Protein AF-A0A6A0GV55-F1 (afdb_monomer)

InterPro domains:
  IPR022088 Intraflagellar transport complex B protein 46 [PF12317] (1-69)
  IPR022088 Intraflagellar transport complex B protein 46 [PTHR13376] (1-83)

Solvent-accessible surface area (backbone atoms only — not comparable to full-atom values): 5748 Å² total; per-residue (Å²): 130,84,57,64,76,69,68,68,52,81,73,57,65,77,56,47,57,46,54,73,77,41,78,74,90,56,88,84,54,96,59,54,72,70,55,46,52,48,50,54,31,53,76,65,73,36,74,73,66,99,53,58,66,63,37,52,48,51,53,51,49,47,51,49,51,48,70,69,33,66,67,50,47,50,52,51,49,53,53,50,57,52,47,59,72,56,66,81,77,82,80,128

Sequence (92 aa):
MPDIDSLMQEWPGELEDLFQELRLPNAALDLDLENYAGLICAILDIPVYKSKIQSLHVLFTLYSEFRNSVHFRRLAEDNYMDNEQGERLVID

Foldseek 3Di:
DDDLVVLPDDDDPVVVVVCVVDPDDDPVPPDDPVVVLCSVLVNSVQDDDPDCVVSVVSVVVSVVVCVPDPVNVVVVVVVVVVVCVVDDPPDD

Radius of gyration: 15.26 Å; Cα contacts (8 Å, |Δi|>4): 37; chains: 1; bounding box: 35×27×44 Å

Secondary structure (DSSP, 8-state):
---HHHHTSPPPHHHHHHHHHSPPP-TTS---HHHHHHHHHHHTT----S-HHHHHHHHHHHHHHHHH-HHHHHHHHHHHHHHHHS------

Structure (mmCIF, N/CA/C/O backbone):
data_AF-A0A6A0GV55-F1
#
_entry.id   AF-A0A6A0GV55-F1
#
loop_
_atom_site.group_PDB
_atom_site.id
_atom_site.type_symbol
_atom_site.label_atom_id
_atom_site.label_alt_id
_atom_site.label_comp_id
_atom_site.label_asym_id
_atom_site.label_entity_id
_atom_site.label_seq_id
_atom_site.pdbx_PDB_ins_code
_atom_site.Cartn_x
_atom_site.Cartn_y
_atom_site.Cartn_z
_atom_site.occupancy
_atom_site.B_iso_or_equiv
_atom_site.auth_seq_id
_atom_site.auth_comp_id
_atom_site.auth_asym_id
_atom_site.auth_atom_id
_atom_site.pdbx_PDB_model_num
ATOM 1 N N . MET A 1 1 ? 4.654 0.926 11.583 1.00 87.25 1 MET A N 1
ATOM 2 C CA . MET A 1 1 ? 4.393 0.767 10.142 1.00 87.25 1 MET A CA 1
ATOM 3 C C . MET A 1 1 ? 5.481 -0.115 9.570 1.00 87.25 1 MET A C 1
ATOM 5 O O . MET A 1 1 ? 6.583 -0.027 10.106 1.00 87.25 1 MET A O 1
ATOM 9 N N . PRO A 1 2 ? 5.179 -0.964 8.578 1.00 90.44 2 PRO A N 1
ATOM 10 C CA . PRO A 1 2 ? 6.202 -1.686 7.826 1.00 90.44 2 PRO A CA 1
ATOM 11 C C . PRO A 1 2 ? 7.194 -0.706 7.190 1.00 90.44 2 PRO A C 1
ATOM 13 O O . PRO A 1 2 ? 6.863 0.463 6.967 1.00 90.44 2 PRO A O 1
ATOM 16 N N . ASP A 1 3 ? 8.408 -1.187 6.958 1.00 92.00 3 ASP A N 1
ATOM 17 C CA . ASP A 1 3 ? 9.440 -0.434 6.257 1.00 92.00 3 ASP A CA 1
ATOM 18 C C . ASP A 1 3 ? 9.194 -0.452 4.741 1.00 92.00 3 ASP A C 1
ATOM 20 O O . ASP A 1 3 ? 8.640 -1.420 4.216 1.00 92.00 3 ASP A O 1
ATOM 24 N N . ILE A 1 4 ? 9.589 0.613 4.039 1.00 91.75 4 ILE A N 1
ATOM 25 C CA . ILE A 1 4 ? 9.305 0.748 2.603 1.00 91.75 4 ILE A CA 1
ATOM 26 C C . ILE A 1 4 ? 10.042 -0.319 1.793 1.00 91.75 4 ILE A C 1
ATOM 28 O O . ILE A 1 4 ? 9.427 -0.923 0.916 1.00 91.75 4 ILE A O 1
ATOM 32 N N . ASP A 1 5 ? 11.288 -0.645 2.143 1.00 89.06 5 ASP A N 1
ATOM 33 C CA . ASP A 1 5 ? 12.067 -1.663 1.427 1.00 89.06 5 ASP A CA 1
ATOM 34 C C . ASP A 1 5 ? 11.418 -3.053 1.531 1.00 89.06 5 ASP A C 1
ATOM 36 O O . ASP A 1 5 ? 11.523 -3.871 0.615 1.00 89.06 5 ASP A O 1
ATOM 40 N N . SER A 1 6 ? 10.703 -3.314 2.632 1.00 90.75 6 SER A N 1
ATOM 41 C CA . SER A 1 6 ? 9.945 -4.558 2.823 1.00 90.75 6 SER A CA 1
ATOM 42 C C . SER A 1 6 ? 8.687 -4.612 1.953 1.00 90.75 6 SER A C 1
ATOM 44 O O . SER A 1 6 ? 8.323 -5.683 1.486 1.00 90.75 6 SER A O 1
ATOM 46 N N . LEU A 1 7 ? 8.038 -3.469 1.713 1.00 91.44 7 LEU A N 1
ATOM 47 C CA . LEU A 1 7 ? 6.853 -3.367 0.851 1.00 91.44 7 LEU A CA 1
ATOM 48 C C . LEU A 1 7 ? 7.192 -3.345 -0.648 1.00 91.44 7 LEU A C 1
ATOM 50 O O . LEU A 1 7 ? 6.309 -3.534 -1.477 1.00 91.44 7 LEU A O 1
ATOM 54 N N . MET A 1 8 ? 8.449 -3.075 -1.005 1.00 89.12 8 MET A N 1
ATOM 55 C CA . MET A 1 8 ? 8.931 -3.088 -2.391 1.00 89.12 8 MET A CA 1
ATOM 56 C C . MET A 1 8 ? 9.410 -4.468 -2.857 1.00 89.12 8 MET A C 1
ATOM 58 O O . MET A 1 8 ? 9.866 -4.601 -3.993 1.00 89.12 8 MET A O 1
ATOM 62 N N . GLN A 1 9 ? 9.346 -5.477 -1.986 1.00 88.06 9 GLN A N 1
ATOM 63 C CA . GLN A 1 9 ? 9.665 -6.851 -2.355 1.00 88.06 9 GLN A CA 1
ATOM 64 C C . GLN A 1 9 ? 8.664 -7.385 -3.384 1.00 88.06 9 GLN A C 1
ATOM 66 O O . GLN A 1 9 ? 7.520 -6.935 -3.459 1.00 88.06 9 GLN A O 1
ATOM 71 N N . GLU A 1 10 ? 9.111 -8.357 -4.175 1.00 86.00 10 GLU A N 1
ATOM 72 C CA . GLU A 1 10 ? 8.248 -9.081 -5.105 1.00 86.00 10 GLU A CA 1
ATOM 73 C C . GLU A 1 10 ? 7.138 -9.816 -4.345 1.00 86.00 10 GLU A C 1
ATOM 75 O O . GLU A 1 10 ? 7.333 -10.298 -3.222 1.00 86.00 10 GLU A O 1
ATOM 80 N N . TRP A 1 11 ? 5.961 -9.895 -4.965 1.00 86.44 11 TRP A N 1
ATOM 81 C CA . TRP A 1 11 ? 4.850 -10.647 -4.402 1.00 86.44 11 TRP A CA 1
ATOM 82 C C . TRP A 1 11 ? 5.175 -12.146 -4.383 1.00 86.44 11 TRP A C 1
ATOM 84 O O . TRP A 1 11 ? 5.850 -12.644 -5.283 1.00 86.44 11 TRP A O 1
ATOM 94 N N . PRO A 1 12 ? 4.686 -12.902 -3.385 1.00 90.06 12 PRO A N 1
ATOM 95 C CA . PRO A 1 12 ? 4.766 -14.357 -3.426 1.00 90.06 12 PRO A CA 1
ATOM 96 C C . PRO A 1 12 ? 4.072 -14.892 -4.685 1.00 90.06 12 PRO A C 1
ATOM 98 O O . PRO A 1 12 ? 2.994 -14.410 -5.023 1.00 90.06 12 PRO A O 1
ATOM 101 N N . GLY A 1 13 ? 4.634 -15.921 -5.327 1.00 89.19 13 GLY A N 1
ATOM 102 C CA . GLY A 1 13 ? 4.103 -16.443 -6.598 1.00 89.19 13 GLY A CA 1
ATOM 103 C C . GLY A 1 13 ? 2.617 -16.823 -6.552 1.00 89.19 13 GLY A C 1
ATOM 104 O O . GLY A 1 13 ? 1.872 -16.499 -7.463 1.00 89.19 13 GLY A O 1
ATOM 105 N N . GLU A 1 14 ? 2.143 -17.392 -5.438 1.00 89.81 14 GLU A N 1
ATOM 106 C CA . GLU A 1 14 ? 0.716 -17.715 -5.242 1.00 89.81 14 GLU A CA 1
ATOM 107 C C . GLU A 1 14 ? -0.197 -16.478 -5.319 1.00 89.81 14 GLU A C 1
ATOM 109 O O . GLU A 1 14 ? -1.347 -16.559 -5.745 1.00 89.81 14 GLU A O 1
ATOM 114 N N . LEU A 1 15 ? 0.307 -15.329 -4.870 1.00 86.12 15 LEU A N 1
ATOM 115 C CA . LEU A 1 15 ? -0.417 -14.065 -4.861 1.00 86.12 15 LEU A CA 1
ATOM 116 C C . LEU A 1 15 ? -0.315 -13.373 -6.228 1.00 86.12 15 LEU A C 1
ATOM 118 O O . LEU A 1 15 ? -1.289 -12.777 -6.683 1.00 86.12 15 LEU A O 1
ATOM 122 N N . GLU A 1 16 ? 0.822 -13.510 -6.909 1.00 86.06 16 GLU A N 1
ATOM 123 C CA . GLU A 1 16 ? 0.990 -13.071 -8.295 1.00 86.06 16 GLU A CA 1
ATOM 124 C C . GLU A 1 16 ? 0.024 -13.800 -9.241 1.00 86.06 16 GLU A C 1
ATOM 126 O O . GLU A 1 16 ? -0.722 -13.138 -9.965 1.00 86.06 16 GLU A O 1
ATOM 131 N N . ASP A 1 17 ? -0.058 -15.132 -9.152 1.00 88.50 17 ASP A N 1
ATOM 132 C CA . ASP A 1 17 ? -1.018 -15.951 -9.905 1.00 88.50 17 ASP A CA 1
ATOM 133 C C . ASP A 1 17 ? -2.464 -15.503 -9.624 1.00 88.50 17 ASP A C 1
ATOM 135 O O . ASP A 1 17 ? -3.276 -15.320 -10.534 1.00 88.50 17 ASP A O 1
ATOM 139 N N . LEU A 1 18 ? -2.784 -15.234 -8.354 1.00 87.56 18 LEU A N 1
ATOM 14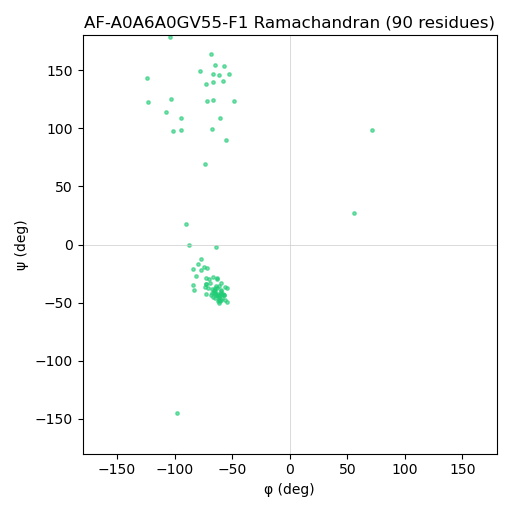0 C CA . LEU A 1 18 ? -4.108 -14.762 -7.957 1.00 87.56 18 LEU A CA 1
ATOM 141 C C . LEU A 1 18 ? -4.450 -13.393 -8.563 1.00 87.56 18 LEU A C 1
ATOM 143 O O . LEU A 1 18 ? -5.600 -13.165 -8.934 1.00 87.56 18 LEU A O 1
ATOM 147 N N . PHE A 1 19 ? -3.486 -12.476 -8.670 1.00 84.44 19 PHE A N 1
ATOM 148 C CA . PHE A 1 19 ? -3.698 -11.166 -9.295 1.00 84.44 19 PHE A CA 1
ATOM 149 C C . PHE A 1 19 ? -3.788 -11.216 -10.822 1.00 84.44 19 PHE A C 1
ATOM 151 O O . PHE A 1 19 ? -4.343 -10.288 -11.414 1.00 84.44 19 PHE A O 1
ATOM 158 N N . GLN A 1 20 ? -3.305 -12.279 -11.469 1.00 82.81 20 GLN A N 1
ATOM 159 C CA . GLN A 1 20 ? -3.567 -12.503 -12.893 1.00 82.81 20 GLN A CA 1
ATOM 160 C C . GLN A 1 20 ? -5.034 -12.887 -13.134 1.00 82.81 20 GLN A C 1
ATOM 162 O O . GLN A 1 20 ? -5.650 -12.430 -14.097 1.00 82.81 20 GLN A O 1
ATOM 167 N N . GLU A 1 21 ? -5.623 -13.677 -12.234 1.00 84.69 21 GLU A N 1
ATOM 168 C CA . GLU A 1 21 ? -7.022 -14.110 -12.334 1.00 84.69 21 GLU A CA 1
ATOM 169 C C . GLU A 1 21 ? -8.014 -13.069 -11.791 1.00 84.69 21 GLU A C 1
ATOM 171 O O . GLU A 1 21 ? -9.103 -12.868 -12.342 1.00 84.69 21 GLU A O 1
ATOM 176 N N . LEU A 1 22 ? -7.656 -12.400 -10.693 1.00 80.19 22 LEU A N 1
ATOM 177 C CA . LEU A 1 22 ? -8.507 -11.450 -9.990 1.00 80.19 22 LEU A CA 1
ATOM 178 C C . LEU A 1 22 ? -8.098 -10.014 -10.291 1.00 80.19 22 LEU A C 1
ATOM 180 O O . LEU A 1 22 ? -6.994 -9.566 -9.998 1.00 80.19 22 LEU A O 1
ATOM 184 N N . ARG A 1 23 ? -9.063 -9.225 -10.765 1.00 75.12 23 ARG A N 1
ATOM 185 C CA . ARG A 1 23 ? -8.893 -7.774 -10.828 1.00 75.12 23 ARG A CA 1
ATOM 186 C C . ARG A 1 23 ? -8.968 -7.189 -9.424 1.00 75.12 23 ARG A C 1
ATOM 188 O O . ARG A 1 23 ? -9.851 -7.552 -8.645 1.00 75.12 23 ARG A O 1
ATOM 195 N N . LEU A 1 24 ? -8.086 -6.232 -9.136 1.00 79.56 24 LEU A N 1
ATOM 196 C CA . LEU A 1 24 ? -8.155 -5.463 -7.897 1.00 79.56 24 LEU A CA 1
ATOM 197 C C . LEU A 1 24 ? -9.556 -4.849 -7.716 1.00 79.56 24 LEU A C 1
ATOM 199 O O . LEU A 1 24 ? -10.190 -4.470 -8.712 1.00 79.56 24 LEU A O 1
ATOM 203 N N . PRO A 1 25 ? -10.034 -4.727 -6.461 1.00 80.56 25 PRO A N 1
ATOM 204 C CA . PRO A 1 25 ? -11.307 -4.091 -6.155 1.00 80.56 25 PRO A CA 1
ATOM 205 C C . PRO A 1 25 ? -11.409 -2.745 -6.868 1.00 80.56 25 PRO A C 1
ATOM 207 O O . PRO A 1 25 ? -10.541 -1.891 -6.713 1.00 80.56 25 PRO A O 1
ATOM 210 N N . ASN A 1 26 ? -12.450 -2.570 -7.675 1.00 78.44 26 ASN A N 1
ATOM 211 C CA . ASN A 1 26 ? -12.710 -1.319 -8.377 1.00 78.44 26 ASN A CA 1
ATOM 212 C C . ASN A 1 26 ? -13.858 -0.559 -7.693 1.00 78.44 26 ASN A C 1
ATOM 214 O O . ASN A 1 26 ? -14.461 -1.039 -6.732 1.00 78.44 26 ASN A O 1
ATOM 218 N N . ALA A 1 27 ? -14.185 0.628 -8.206 1.00 77.19 27 ALA A N 1
ATOM 219 C CA . ALA A 1 27 ? -15.237 1.481 -7.651 1.00 77.19 27 ALA A CA 1
ATOM 220 C C . ALA A 1 27 ? -16.660 0.881 -7.720 1.00 77.19 27 ALA A C 1
ATOM 222 O O . ALA A 1 27 ? -17.599 1.521 -7.260 1.00 77.19 27 ALA A O 1
ATOM 223 N N . ALA A 1 28 ? -16.846 -0.314 -8.297 1.00 78.81 28 ALA A N 1
ATOM 224 C CA . ALA A 1 28 ? -18.119 -1.030 -8.243 1.00 78.81 28 ALA A CA 1
ATOM 225 C C . ALA A 1 28 ? -18.367 -1.707 -6.885 1.00 78.81 28 ALA A C 1
ATOM 227 O O . ALA A 1 28 ? -19.493 -2.134 -6.628 1.00 78.81 28 ALA A O 1
ATOM 228 N N . LEU A 1 29 ? -17.354 -1.815 -6.014 1.00 81.88 29 LEU A N 1
ATOM 229 C CA . LEU A 1 29 ? -17.604 -2.153 -4.615 1.00 81.88 29 LEU A CA 1
ATOM 230 C C . LEU A 1 29 ? -18.359 -1.001 -3.944 1.00 81.88 29 LEU A C 1
ATOM 232 O O . LEU A 1 29 ? -17.875 0.128 -3.921 1.00 81.88 29 LEU A O 1
ATOM 236 N N . ASP A 1 30 ? -19.510 -1.317 -3.351 1.00 87.06 30 ASP A N 1
ATOM 237 C CA . ASP A 1 30 ? -20.319 -0.394 -2.548 1.00 87.06 30 ASP A CA 1
ATOM 238 C C . ASP A 1 30 ? -19.652 -0.136 -1.185 1.00 87.06 30 ASP A C 1
ATOM 240 O O . ASP A 1 30 ? -20.070 -0.631 -0.138 1.00 87.06 30 ASP A O 1
ATOM 244 N N . LEU A 1 31 ? -18.525 0.575 -1.224 1.00 89.00 31 LEU A N 1
ATOM 245 C CA . LEU A 1 31 ? -17.752 1.003 -0.066 1.00 89.00 31 LEU A CA 1
ATOM 246 C C . LEU A 1 31 ? -17.584 2.519 -0.096 1.00 89.00 31 LEU A C 1
ATOM 248 O O . LEU A 1 31 ? -17.360 3.125 -1.144 1.00 89.00 31 LEU A O 1
ATOM 252 N N . ASP A 1 32 ? -17.627 3.133 1.083 1.00 91.19 32 ASP A N 1
ATOM 253 C CA . ASP A 1 32 ? -17.205 4.520 1.221 1.00 91.19 32 ASP A CA 1
ATOM 254 C C . ASP A 1 32 ? -15.684 4.663 1.008 1.00 91.19 32 ASP A C 1
ATOM 256 O O . ASP A 1 32 ? -14.910 3.701 1.052 1.00 91.19 32 ASP A O 1
ATOM 260 N N . LEU A 1 33 ? -15.240 5.900 0.774 1.00 90.12 33 LEU A N 1
ATOM 261 C CA . LEU A 1 33 ? -13.831 6.202 0.517 1.00 90.12 33 LEU A CA 1
ATOM 262 C C . LEU A 1 33 ? -12.915 5.720 1.652 1.00 90.12 33 LEU A C 1
ATOM 264 O O . LEU A 1 33 ? -11.791 5.287 1.405 1.00 90.12 33 LEU A O 1
ATOM 268 N N . GLU A 1 34 ? -13.381 5.806 2.897 1.00 90.69 34 GLU A N 1
ATOM 269 C C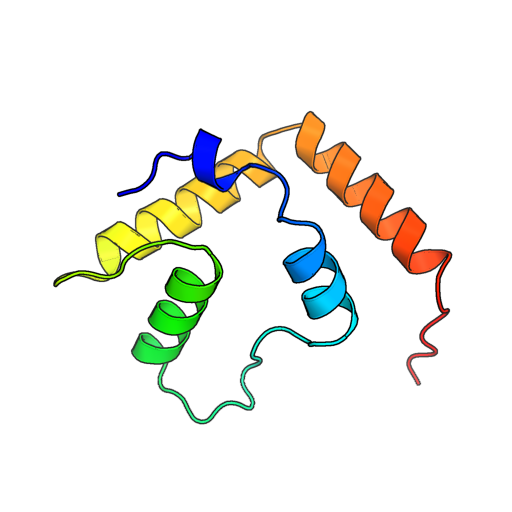A . GLU A 1 34 ? -12.589 5.424 4.061 1.00 90.69 34 GLU A CA 1
ATOM 270 C C . 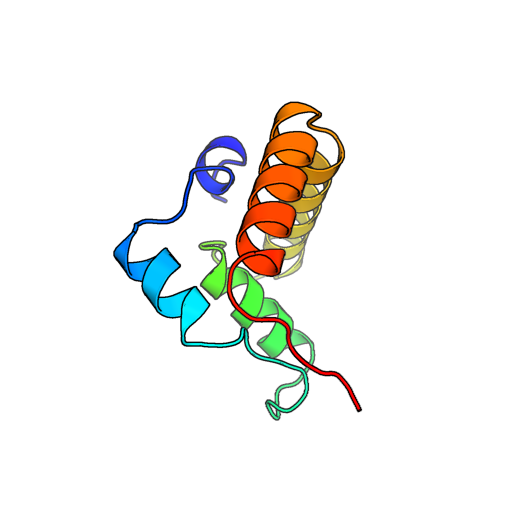GLU A 1 34 ? -12.340 3.918 4.133 1.00 90.69 34 GLU A C 1
ATOM 272 O O . GLU A 1 34 ? -11.216 3.500 4.428 1.00 90.69 34 GLU A O 1
ATOM 277 N N . ASN A 1 35 ? -13.367 3.113 3.867 1.00 91.19 35 ASN A N 1
ATOM 278 C CA . ASN A 1 35 ? -13.260 1.662 3.841 1.00 91.19 35 ASN A CA 1
ATOM 279 C C . ASN A 1 35 ? -12.520 1.193 2.594 1.00 91.19 35 ASN A C 1
ATOM 281 O O . ASN A 1 35 ? -11.698 0.286 2.696 1.00 91.19 35 ASN A O 1
ATOM 285 N N . TYR A 1 36 ? -12.722 1.849 1.448 1.00 92.19 36 TYR A N 1
ATOM 286 C CA . TYR A 1 36 ? -11.952 1.565 0.241 1.00 92.19 36 TYR A CA 1
ATOM 287 C C . TYR A 1 36 ? -10.455 1.825 0.458 1.00 92.19 36 TYR A C 1
ATOM 289 O O . TYR A 1 36 ? -9.624 0.967 0.176 1.00 92.19 36 TYR A O 1
ATOM 297 N N . ALA A 1 37 ? -10.091 2.964 1.053 1.00 92.00 37 ALA A N 1
ATOM 298 C CA . ALA A 1 37 ? -8.704 3.255 1.406 1.00 92.00 37 ALA A CA 1
ATOM 299 C C . ALA A 1 37 ? -8.124 2.221 2.388 1.00 92.00 37 ALA A C 1
ATOM 301 O O . ALA A 1 37 ? -6.968 1.820 2.250 1.00 92.00 37 ALA A O 1
ATOM 302 N N . GLY A 1 38 ? -8.925 1.765 3.357 1.00 93.12 38 GLY A N 1
ATOM 303 C CA . GLY A 1 38 ? -8.537 0.703 4.285 1.00 93.12 38 GLY A CA 1
ATOM 304 C C . GLY A 1 38 ? -8.312 -0.642 3.592 1.00 93.12 38 GLY A C 1
ATOM 305 O O . GLY A 1 38 ? -7.328 -1.314 3.886 1.00 93.12 38 GLY A O 1
ATOM 306 N N . LEU A 1 39 ? -9.177 -0.994 2.639 1.00 92.38 39 LEU A N 1
ATOM 307 C CA . LEU A 1 39 ? -9.068 -2.204 1.827 1.00 92.38 39 LEU A CA 1
ATOM 308 C C . LEU A 1 39 ? -7.777 -2.206 1.005 1.00 92.38 39 LEU A C 1
ATOM 310 O O . LEU A 1 39 ? -7.042 -3.185 1.040 1.00 92.38 39 LEU A O 1
ATOM 314 N N . ILE A 1 40 ? -7.464 -1.098 0.327 1.00 92.25 40 ILE A N 1
ATOM 315 C CA . ILE A 1 40 ? -6.214 -0.977 -0.434 1.00 92.25 40 ILE A CA 1
ATOM 316 C C . ILE A 1 40 ? -4.992 -1.076 0.487 1.00 92.25 40 ILE A C 1
ATOM 318 O O . ILE A 1 40 ? -4.047 -1.786 0.160 1.00 92.25 40 ILE A O 1
ATOM 322 N N . CYS A 1 41 ? -5.014 -0.424 1.656 1.00 94.12 41 CYS A N 1
ATOM 323 C CA . CYS A 1 41 ? -3.939 -0.578 2.640 1.00 94.12 41 CYS A CA 1
ATOM 324 C C . CYS A 1 41 ? -3.770 -2.046 3.062 1.00 94.12 41 CYS A C 1
ATOM 326 O O . CYS A 1 41 ? -2.644 -2.520 3.138 1.00 94.12 41 CYS A O 1
ATOM 328 N N . ALA A 1 42 ? -4.869 -2.768 3.291 1.00 92.25 42 ALA A N 1
ATOM 329 C CA . ALA A 1 42 ? -4.828 -4.170 3.693 1.00 92.25 42 ALA A CA 1
ATOM 330 C C . ALA A 1 42 ? -4.265 -5.090 2.600 1.00 92.25 42 ALA A C 1
ATOM 332 O 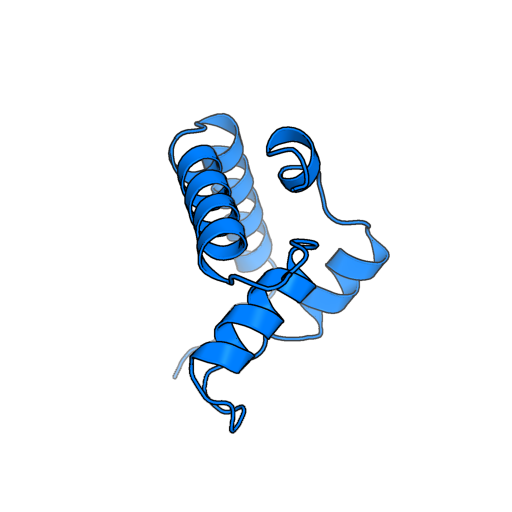O . ALA A 1 42 ? -3.485 -5.977 2.918 1.00 92.25 42 ALA A O 1
ATOM 333 N N . ILE A 1 43 ? -4.622 -4.860 1.331 1.00 91.19 43 ILE A N 1
ATOM 334 C CA . ILE A 1 43 ? -4.076 -5.615 0.190 1.00 91.19 43 ILE A CA 1
ATOM 335 C C . ILE A 1 43 ? -2.560 -5.433 0.089 1.00 91.19 43 ILE A C 1
ATOM 337 O O . ILE A 1 43 ? -1.860 -6.369 -0.263 1.00 91.19 43 ILE A O 1
ATOM 341 N N . LEU A 1 44 ? -2.060 -4.240 0.411 1.00 91.94 44 LEU A N 1
ATOM 342 C CA . LEU A 1 44 ? -0.641 -3.889 0.337 1.00 91.94 44 LEU A CA 1
ATOM 343 C C . LEU A 1 44 ? 0.128 -4.168 1.640 1.00 91.94 44 LEU A C 1
ATOM 345 O O . LEU A 1 44 ? 1.186 -3.582 1.853 1.00 91.94 44 LEU A O 1
ATOM 349 N N . ASP A 1 45 ? -0.420 -4.987 2.543 1.00 93.12 45 ASP A N 1
ATOM 350 C CA . ASP A 1 45 ? 0.168 -5.303 3.854 1.00 93.12 45 ASP A CA 1
ATOM 351 C C . ASP A 1 45 ? 0.477 -4.071 4.736 1.00 93.12 45 ASP A C 1
ATOM 353 O O . ASP A 1 45 ? 1.327 -4.087 5.633 1.00 93.12 45 ASP A O 1
ATOM 357 N N . ILE A 1 46 ? -0.264 -2.976 4.538 1.00 95.56 46 ILE A N 1
ATOM 358 C CA . ILE A 1 46 ? -0.175 -1.757 5.344 1.00 95.56 46 ILE A CA 1
ATOM 359 C C . ILE A 1 46 ? -1.240 -1.815 6.453 1.00 95.56 46 ILE A C 1
ATOM 361 O O . ILE A 1 46 ? -2.430 -1.615 6.192 1.00 95.56 46 ILE A O 1
ATOM 365 N N . PRO A 1 47 ? -0.854 -2.002 7.729 1.00 94.75 47 PRO A N 1
ATOM 366 C CA . PRO A 1 47 ? -1.815 -2.034 8.819 1.00 94.75 47 PRO A CA 1
ATOM 367 C C . PRO A 1 47 ? -2.478 -0.665 9.009 1.00 94.75 47 PRO A C 1
ATOM 369 O O . PRO A 1 47 ? -1.827 0.386 8.974 1.00 94.75 47 PRO A O 1
ATOM 372 N N . VAL A 1 4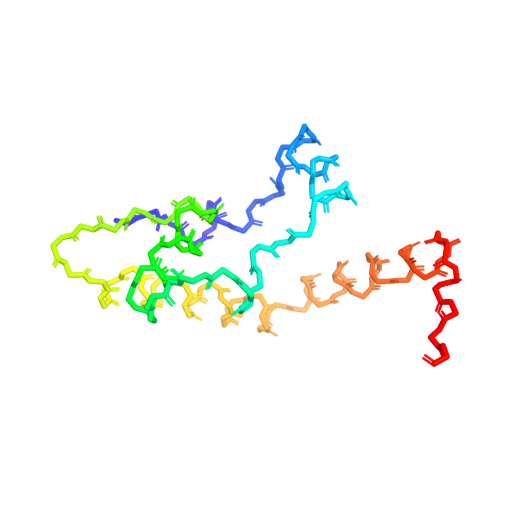8 ? -3.785 -0.681 9.270 1.00 94.06 48 VAL A N 1
ATOM 373 C CA . VAL A 1 48 ? -4.579 0.507 9.603 1.00 94.06 48 VAL A CA 1
ATOM 374 C C . VAL A 1 48 ? -4.935 0.463 11.084 1.00 94.06 48 VAL A C 1
ATOM 376 O O . VAL A 1 48 ? -5.673 -0.407 11.539 1.00 94.06 48 VAL A O 1
ATOM 379 N N . TYR A 1 49 ? -4.391 1.407 11.852 1.00 88.81 49 TYR A N 1
ATOM 380 C CA . TYR A 1 49 ? -4.673 1.547 13.283 1.00 88.81 49 TYR A CA 1
ATOM 381 C C . TYR A 1 49 ? -5.750 2.621 13.519 1.00 88.81 49 TYR A C 1
ATOM 383 O O . TYR A 1 49 ? -6.665 2.800 12.723 1.00 88.81 49 TYR A O 1
ATOM 391 N N . LYS A 1 50 ? -5.649 3.379 14.618 1.00 84.19 50 LYS A N 1
ATOM 392 C CA . LYS A 1 50 ? -6.625 4.421 14.981 1.00 84.19 50 LYS A CA 1
ATOM 393 C C . LYS A 1 50 ? -6.702 5.576 13.976 1.00 84.19 50 LYS A C 1
ATOM 395 O O . LYS A 1 50 ? -7.743 6.212 13.873 1.00 84.19 50 LYS A O 1
ATOM 400 N N . SER A 1 51 ? -5.606 5.871 13.276 1.00 85.94 51 SER A N 1
ATOM 401 C CA . SER A 1 51 ? -5.539 6.939 12.276 1.00 85.94 51 SER A CA 1
ATOM 402 C C . SER A 1 51 ? -5.095 6.375 10.935 1.00 85.94 51 SER A C 1
ATOM 404 O O . SER A 1 51 ? -4.007 5.811 10.826 1.00 85.94 51 SER A O 1
ATOM 406 N N . LYS A 1 52 ? -5.924 6.585 9.908 1.00 89.56 52 LYS A N 1
ATOM 407 C CA . LYS A 1 52 ? -5.638 6.178 8.526 1.00 89.56 52 LYS A CA 1
ATOM 408 C C . LYS A 1 52 ? -4.552 7.039 7.877 1.00 89.56 52 LYS A C 1
ATOM 410 O O . LYS A 1 52 ? -3.922 6.602 6.925 1.00 89.56 52 LYS A O 1
ATOM 415 N N . ILE A 1 53 ? -4.297 8.241 8.406 1.00 93.12 53 ILE A N 1
ATOM 416 C CA . ILE A 1 53 ? -3.328 9.193 7.838 1.00 93.12 53 ILE A CA 1
ATOM 417 C C . ILE A 1 53 ? -1.926 8.590 7.782 1.00 93.12 53 ILE A C 1
ATOM 419 O O . ILE A 1 53 ? -1.224 8.763 6.793 1.00 93.12 53 ILE A O 1
ATOM 423 N N . GLN A 1 54 ? -1.527 7.851 8.818 1.00 92.81 54 GLN A N 1
ATOM 424 C CA . GLN A 1 54 ? -0.212 7.220 8.844 1.00 92.81 54 GLN A CA 1
ATOM 425 C C . GLN A 1 54 ? -0.098 6.105 7.792 1.00 92.81 54 GLN A C 1
ATOM 427 O O . GLN A 1 54 ? 0.916 6.022 7.106 1.00 92.81 54 GLN A O 1
ATOM 432 N N . SER A 1 55 ? -1.142 5.290 7.626 1.00 95.62 55 SER A N 1
ATOM 433 C CA . SER A 1 55 ? -1.217 4.249 6.591 1.00 95.62 55 SER A CA 1
ATOM 434 C C . SER A 1 55 ? -1.208 4.838 5.185 1.00 95.62 55 SER A C 1
ATOM 436 O O . SER A 1 55 ? -0.435 4.395 4.342 1.00 95.62 55 SER A O 1
ATOM 438 N N . LEU A 1 56 ? -1.969 5.909 4.961 1.00 95.56 56 LEU A N 1
ATOM 439 C CA . LEU A 1 56 ? -1.977 6.635 3.693 1.00 95.56 56 LEU A CA 1
ATOM 440 C C . LEU A 1 56 ? -0.635 7.303 3.393 1.00 95.56 56 LEU A C 1
ATOM 442 O O . LEU A 1 56 ? -0.205 7.312 2.246 1.00 95.56 56 LEU A O 1
ATOM 446 N N . HIS A 1 57 ? 0.055 7.830 4.406 1.00 95.06 57 HIS A N 1
ATOM 447 C CA . HIS A 1 57 ? 1.400 8.359 4.213 1.00 95.06 57 HIS A CA 1
ATOM 448 C C . HIS A 1 57 ? 2.340 7.266 3.698 1.00 95.06 57 HIS A C 1
ATOM 450 O O . HIS A 1 57 ? 3.022 7.488 2.708 1.00 95.06 57 HIS A O 1
ATOM 456 N N . VAL A 1 58 ? 2.343 6.080 4.318 1.00 95.38 58 VAL A N 1
ATOM 457 C CA . VAL A 1 58 ? 3.164 4.942 3.864 1.00 95.38 58 VAL A CA 1
ATOM 458 C C . VAL A 1 58 ? 2.798 4.528 2.442 1.00 95.38 58 VAL A C 1
ATOM 460 O O . VAL A 1 58 ? 3.694 4.354 1.626 1.00 95.38 58 VAL A O 1
ATOM 463 N N . LEU A 1 59 ? 1.503 4.462 2.121 1.00 95.12 59 LEU A N 1
ATOM 464 C CA . LEU A 1 59 ? 1.018 4.180 0.769 1.00 95.12 59 LEU A CA 1
ATOM 465 C C . LEU A 1 59 ? 1.578 5.175 -0.265 1.00 95.12 59 LEU A C 1
ATOM 467 O O . LEU A 1 59 ? 2.078 4.775 -1.315 1.00 95.12 59 LEU A O 1
ATOM 471 N N . PHE A 1 60 ? 1.524 6.476 0.029 1.00 95.19 60 PHE A N 1
ATOM 472 C CA . PHE A 1 60 ? 2.042 7.504 -0.876 1.00 95.19 60 PHE A CA 1
ATOM 473 C C . PHE A 1 60 ? 3.571 7.536 -0.931 1.00 95.19 60 PHE A C 1
ATOM 475 O O . PHE A 1 60 ? 4.130 7.798 -1.996 1.00 95.19 60 PHE A O 1
ATOM 482 N N . THR A 1 61 ? 4.258 7.251 0.177 1.00 94.50 61 THR A N 1
ATOM 483 C CA . THR A 1 61 ? 5.718 7.098 0.191 1.00 94.50 61 THR A CA 1
ATOM 484 C C . THR A 1 61 ? 6.136 5.926 -0.688 1.00 94.50 61 THR A C 1
ATOM 486 O O . THR A 1 61 ? 6.976 6.114 -1.560 1.00 94.50 61 THR A O 1
ATOM 489 N N . LEU A 1 62 ? 5.491 4.766 -0.534 1.00 92.81 62 LEU A N 1
ATOM 490 C CA . LEU A 1 62 ? 5.728 3.585 -1.362 1.00 92.81 62 LEU A CA 1
ATOM 491 C C . LEU A 1 62 ? 5.570 3.927 -2.849 1.00 92.81 62 LEU A C 1
ATOM 493 O O . LEU A 1 62 ? 6.474 3.695 -3.647 1.00 92.81 62 LEU A O 1
ATOM 497 N N . TYR A 1 63 ? 4.462 4.580 -3.212 1.00 91.31 63 TYR A N 1
ATOM 498 C CA . TYR A 1 63 ? 4.226 5.041 -4.580 1.00 91.31 63 TYR A CA 1
ATOM 499 C C . TYR A 1 63 ? 5.328 5.982 -5.094 1.00 91.31 63 TYR A C 1
ATOM 501 O O . TYR A 1 63 ? 5.781 5.855 -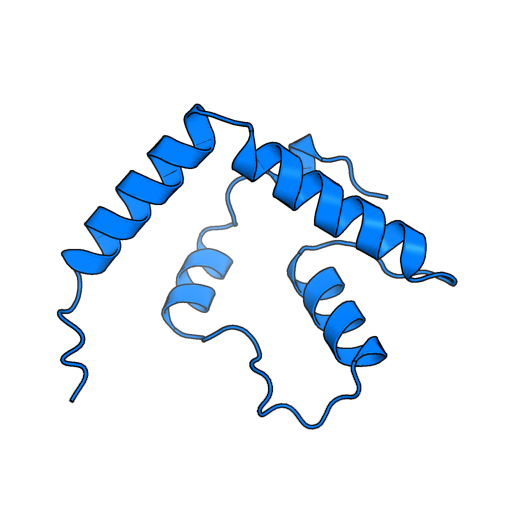6.233 1.00 91.31 63 TYR A O 1
ATOM 509 N N . SER A 1 64 ? 5.767 6.933 -4.267 1.00 91.31 64 SER A N 1
ATOM 510 C CA . SER A 1 64 ? 6.834 7.874 -4.613 1.00 91.31 64 SER A CA 1
ATOM 511 C C . SER A 1 64 ? 8.167 7.161 -4.862 1.00 91.31 64 SER A C 1
ATOM 513 O O . SER A 1 64 ? 8.837 7.468 -5.848 1.00 91.31 64 SER A O 1
ATOM 515 N N . GLU A 1 65 ? 8.537 6.188 -4.028 1.00 89.62 65 GLU A N 1
ATOM 516 C CA . GLU A 1 65 ? 9.763 5.396 -4.209 1.00 89.62 65 GLU A CA 1
ATOM 517 C C . GLU A 1 65 ? 9.733 4.593 -5.516 1.00 89.62 65 GLU A C 1
ATOM 519 O O . GLU A 1 65 ? 10.680 4.654 -6.306 1.00 89.62 65 GLU A O 1
ATOM 524 N N . PHE A 1 66 ? 8.606 3.943 -5.828 1.00 85.38 66 PHE A N 1
ATOM 525 C CA . PHE A 1 66 ? 8.423 3.256 -7.112 1.00 85.38 66 PHE A CA 1
ATOM 526 C C . PHE A 1 66 ? 8.545 4.207 -8.311 1.00 85.38 66 PHE A C 1
ATOM 528 O O . PHE A 1 66 ? 9.204 3.889 -9.300 1.00 85.38 66 PHE A O 1
ATOM 535 N N . ARG A 1 67 ? 7.953 5.405 -8.229 1.00 83.38 67 ARG A N 1
ATOM 536 C CA . ARG A 1 67 ? 8.031 6.422 -9.293 1.00 83.38 67 ARG A CA 1
ATOM 537 C C . ARG A 1 67 ? 9.457 6.944 -9.493 1.00 83.38 67 ARG A C 1
ATOM 539 O O . ARG A 1 67 ? 9.881 7.172 -10.633 1.00 83.38 67 ARG A O 1
ATOM 546 N N . ASN A 1 68 ? 10.198 7.143 -8.407 1.00 82.50 68 ASN A N 1
ATOM 547 C CA . ASN A 1 68 ? 11.538 7.725 -8.441 1.00 82.50 68 ASN A CA 1
ATOM 548 C C . ASN A 1 68 ? 12.621 6.704 -8.806 1.00 82.50 68 ASN A C 1
ATOM 550 O O . ASN A 1 68 ? 13.618 7.082 -9.426 1.00 82.50 68 ASN A O 1
ATOM 554 N N . SER A 1 69 ? 12.410 5.419 -8.529 1.00 80.56 69 SER A N 1
ATOM 555 C CA . SER A 1 69 ? 13.355 4.369 -8.899 1.00 80.56 69 SER A CA 1
ATOM 556 C C . SER A 1 69 ? 13.368 4.102 -10.406 1.00 80.56 69 SER A C 1
ATOM 558 O O . SER A 1 69 ? 12.358 3.770 -11.024 1.00 80.56 69 SER A O 1
ATOM 560 N N . VAL A 1 70 ? 14.551 4.218 -11.015 1.00 69.38 70 VAL A N 1
ATOM 561 C CA . VAL A 1 70 ? 14.783 3.854 -12.425 1.00 69.38 70 VAL A CA 1
ATOM 562 C C . VAL A 1 70 ? 14.704 2.338 -12.625 1.00 69.38 70 VAL A C 1
ATOM 564 O O . VAL A 1 70 ? 14.250 1.888 -13.671 1.00 69.38 70 VAL A O 1
ATOM 567 N N . HIS A 1 71 ? 15.121 1.558 -11.624 1.00 71.38 71 HIS A N 1
ATOM 568 C CA . HIS A 1 71 ? 15.076 0.097 -11.669 1.00 71.38 71 HIS A CA 1
ATOM 569 C C . HIS A 1 71 ? 13.631 -0.405 -11.735 1.00 71.38 71 HIS A C 1
ATOM 571 O O . HIS A 1 71 ? 13.303 -1.222 -12.587 1.00 71.38 71 HIS A O 1
ATOM 577 N N . PHE A 1 72 ? 12.749 0.140 -10.892 1.00 70.06 72 PHE A N 1
ATOM 578 C CA . PHE A 1 72 ? 11.338 -0.246 -10.897 1.00 70.06 72 PHE A CA 1
ATOM 579 C C . PHE A 1 72 ? 10.575 0.290 -12.105 1.00 70.06 72 PHE A C 1
ATOM 581 O O . PHE A 1 72 ? 9.655 -0.368 -12.572 1.00 70.06 72 PHE A O 1
ATOM 588 N N . ARG A 1 73 ? 10.983 1.437 -12.663 1.00 68.62 73 ARG A N 1
ATOM 589 C CA . ARG A 1 73 ? 10.433 1.912 -13.939 1.00 68.62 73 ARG A CA 1
ATOM 590 C C . ARG A 1 73 ? 10.704 0.931 -15.079 1.00 68.62 73 ARG A C 1
ATOM 592 O O . ARG A 1 73 ? 9.782 0.633 -15.819 1.00 68.62 73 ARG A O 1
ATOM 599 N N . ARG A 1 74 ? 11.928 0.396 -15.164 1.00 71.56 74 ARG A N 1
ATOM 600 C CA . ARG A 1 74 ? 12.284 -0.628 -16.161 1.00 71.56 74 ARG A CA 1
ATOM 601 C C . ARG A 1 74 ? 11.555 -1.945 -15.919 1.00 71.56 74 ARG A C 1
ATOM 603 O O . ARG A 1 74 ? 10.983 -2.472 -16.852 1.00 71.56 74 ARG A O 1
ATOM 610 N N . LEU A 1 75 ? 11.498 -2.418 -14.673 1.00 71.81 75 LEU A N 1
ATOM 611 C CA . LEU A 1 75 ? 10.762 -3.640 -14.331 1.00 71.81 75 LEU A CA 1
ATOM 612 C C . LEU A 1 75 ? 9.265 -3.527 -14.675 1.00 71.81 75 LEU A C 1
ATOM 614 O O . LEU A 1 75 ? 8.675 -4.460 -15.202 1.00 71.81 75 LEU A O 1
ATOM 618 N N . ALA A 1 76 ? 8.649 -2.372 -14.404 1.00 68.81 76 ALA A N 1
ATOM 619 C CA . ALA A 1 76 ? 7.258 -2.123 -14.766 1.00 68.81 76 ALA A CA 1
ATOM 620 C C . ALA A 1 76 ? 7.055 -2.046 -16.286 1.00 68.81 76 ALA A C 1
ATOM 622 O O . ALA A 1 76 ? 6.041 -2.533 -16.776 1.00 68.81 76 ALA A O 1
ATOM 623 N N . GLU A 1 77 ? 7.997 -1.443 -17.020 1.00 66.31 77 GLU A N 1
ATOM 624 C CA . GLU A 1 77 ? 8.001 -1.441 -18.487 1.00 66.31 77 GLU A CA 1
ATOM 625 C C . GLU A 1 77 ? 8.109 -2.875 -19.024 1.00 66.31 77 GLU A C 1
ATOM 627 O O . GLU A 1 77 ? 7.256 -3.275 -19.806 1.00 66.31 77 GLU A O 1
ATOM 632 N N . ASP A 1 78 ? 9.062 -3.673 -18.544 1.00 67.25 78 ASP A N 1
ATOM 633 C CA . ASP A 1 78 ? 9.249 -5.071 -18.952 1.00 67.25 78 ASP A CA 1
ATOM 634 C C . ASP A 1 78 ? 7.985 -5.913 -18.676 1.00 67.25 78 ASP A C 1
ATOM 636 O O . ASP A 1 78 ? 7.480 -6.578 -19.579 1.00 67.25 78 ASP A O 1
ATOM 640 N N . ASN A 1 79 ? 7.380 -5.784 -17.488 1.00 66.62 79 ASN A N 1
ATOM 641 C CA . ASN A 1 79 ? 6.130 -6.474 -17.141 1.00 66.62 79 ASN A CA 1
ATOM 642 C C . ASN A 1 79 ? 4.933 -6.033 -18.005 1.00 66.62 79 ASN A C 1
ATOM 644 O O . ASN A 1 79 ? 4.068 -6.845 -18.331 1.00 66.62 79 ASN A O 1
ATOM 648 N N . TYR A 1 80 ? 4.853 -4.752 -18.385 1.00 61.16 80 TYR A N 1
ATOM 649 C CA . TYR A 1 80 ? 3.834 -4.277 -19.329 1.00 61.16 80 TYR A CA 1
ATOM 650 C C . TYR A 1 80 ? 4.037 -4.889 -20.719 1.00 61.16 80 TYR A C 1
ATOM 652 O O . TYR A 1 80 ? 3.066 -5.298 -21.350 1.00 61.16 80 TYR A O 1
ATOM 660 N N . MET A 1 81 ? 5.286 -4.984 -21.181 1.00 50.44 81 MET A N 1
ATOM 661 C CA . MET A 1 81 ? 5.622 -5.559 -22.486 1.00 50.44 81 MET A CA 1
ATOM 662 C C . MET A 1 81 ? 5.410 -7.080 -22.537 1.00 50.44 81 MET A C 1
ATOM 664 O O . MET A 1 81 ? 5.085 -7.605 -23.605 1.00 50.44 81 MET A O 1
ATOM 668 N N . ASP A 1 82 ? 5.557 -7.779 -21.410 1.00 55.22 82 ASP A N 1
ATOM 669 C CA . ASP A 1 82 ? 5.213 -9.198 -21.270 1.00 5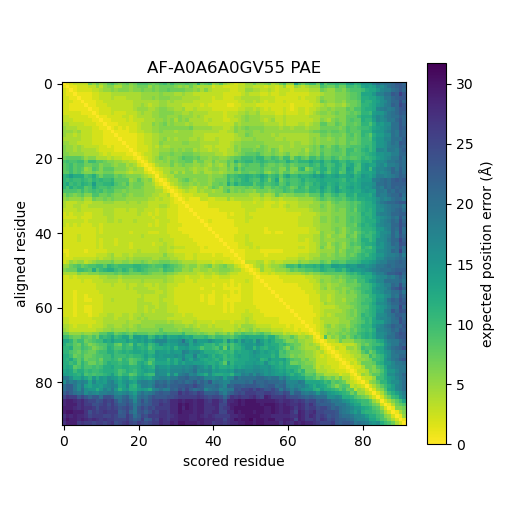5.22 82 ASP A CA 1
ATOM 670 C C . ASP A 1 82 ? 3.689 -9.408 -21.245 1.00 55.22 82 ASP A C 1
ATOM 672 O O . ASP A 1 82 ? 3.171 -10.267 -21.965 1.00 55.22 82 ASP A O 1
ATOM 676 N N . ASN A 1 83 ? 2.945 -8.560 -20.523 1.00 55.97 83 ASN A N 1
ATOM 677 C CA . ASN A 1 83 ? 1.477 -8.586 -20.526 1.00 55.97 83 ASN A CA 1
ATOM 678 C C . ASN A 1 83 ? 0.858 -8.188 -21.879 1.00 55.97 83 ASN A C 1
ATOM 680 O O . ASN A 1 83 ? -0.228 -8.649 -22.200 1.00 55.97 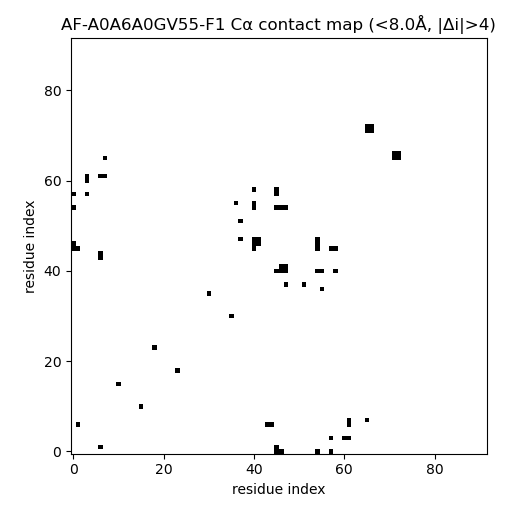83 ASN A O 1
ATOM 684 N N . GLU A 1 84 ? 1.510 -7.368 -22.709 1.00 52.91 84 GLU A N 1
ATOM 685 C CA . GLU A 1 84 ? 1.030 -7.085 -24.075 1.00 52.91 84 GLU A CA 1
ATOM 686 C C . GLU A 1 84 ? 1.322 -8.227 -25.069 1.00 52.91 84 GLU A C 1
ATOM 688 O O . GLU A 1 84 ? 0.653 -8.344 -26.102 1.00 52.91 84 GLU A O 1
ATOM 693 N N . GLN A 1 85 ? 2.300 -9.090 -24.773 1.00 50.25 85 GLN A N 1
ATOM 694 C CA . GLN A 1 85 ? 2.583 -10.296 -25.559 1.00 50.25 85 GLN A CA 1
ATOM 695 C C . GLN A 1 85 ? 1.681 -11.481 -25.160 1.00 50.25 85 GLN A C 1
ATOM 697 O O . GLN A 1 85 ? 1.456 -12.374 -25.983 1.00 50.25 85 GLN A O 1
ATOM 702 N N . GLY A 1 86 ? 1.102 -11.457 -23.953 1.00 53.28 86 GLY A N 1
ATOM 703 C CA . GLY A 1 86 ? 0.056 -12.365 -23.478 1.00 53.28 86 GLY A CA 1
ATOM 704 C C . GLY A 1 86 ? -1.341 -11.734 -23.525 1.00 53.28 86 GLY A C 1
ATOM 705 O O . GLY A 1 86 ? -1.747 -11.051 -22.603 1.00 53.28 86 GLY A O 1
ATOM 706 N N . GLU A 1 87 ? -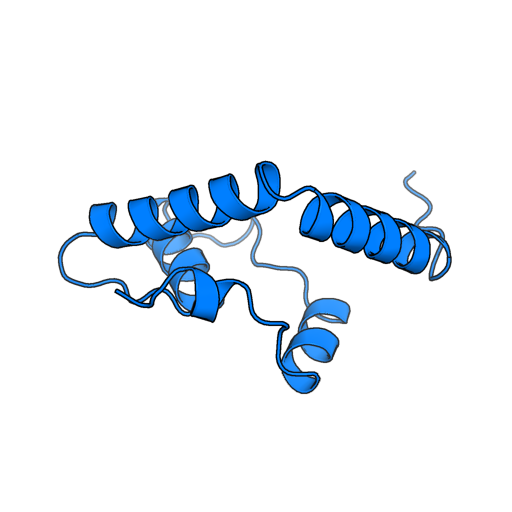2.101 -12.026 -24.582 1.00 43.91 87 GLU A N 1
ATOM 707 C CA . GLU A 1 87 ? -3.468 -11.537 -24.855 1.00 43.91 87 GLU A CA 1
ATOM 708 C C . GLU A 1 87 ? -3.615 -10.057 -25.246 1.00 43.91 87 GLU A C 1
ATOM 710 O O . GLU A 1 87 ? -3.811 -9.134 -24.459 1.00 43.91 87 GLU A O 1
ATOM 715 N N . ARG A 1 88 ? -3.716 -9.879 -26.566 1.00 37.06 88 ARG A N 1
ATOM 716 C CA . ARG A 1 88 ? -4.352 -8.741 -27.226 1.00 37.06 88 ARG A CA 1
ATOM 717 C C . ARG A 1 88 ? -5.797 -8.595 -26.726 1.00 37.06 88 ARG A C 1
ATOM 719 O O . ARG A 1 88 ? -6.715 -9.153 -27.327 1.00 37.06 88 ARG A O 1
ATOM 726 N N . LEU A 1 89 ? -6.015 -7.826 -25.662 1.00 41.59 89 LEU A N 1
ATOM 727 C CA . LEU A 1 89 ? -7.349 -7.353 -25.306 1.00 41.59 89 LEU A CA 1
ATOM 728 C C . LEU A 1 89 ? -7.802 -6.367 -26.384 1.00 41.59 89 LEU A C 1
ATOM 730 O O . LEU A 1 89 ? -7.392 -5.209 -26.430 1.00 41.59 89 LEU A O 1
ATOM 734 N N . VAL A 1 90 ? -8.629 -6.873 -27.297 1.00 36.06 90 VAL A N 1
ATOM 735 C CA . VAL A 1 90 ? -9.440 -6.060 -28.199 1.00 36.06 90 VAL A CA 1
ATOM 736 C C . VAL A 1 90 ? -10.358 -5.218 -27.319 1.00 36.06 90 VAL A C 1
ATOM 738 O O . VAL A 1 90 ? -11.258 -5.745 -26.668 1.00 36.06 90 VAL A O 1
ATOM 741 N N . ILE A 1 91 ? -10.084 -3.919 -27.258 1.00 43.22 91 ILE A N 1
ATOM 742 C CA . ILE A 1 91 ? -10.997 -2.933 -26.691 1.00 43.22 91 ILE A CA 1
ATOM 743 C C . ILE A 1 91 ? -11.794 -2.393 -27.881 1.00 43.22 91 ILE A C 1
ATOM 745 O O . ILE A 1 91 ? -11.269 -1.580 -28.643 1.00 43.22 91 ILE A O 1
ATOM 749 N N . ASP A 1 92 ? -13.005 -2.916 -28.081 1.00 34.44 92 ASP A N 1
ATOM 750 C CA . ASP A 1 92 ? -14.062 -2.189 -28.801 1.00 34.44 92 ASP A CA 1
ATOM 751 C C . ASP A 1 92 ? -14.665 -1.119 -27.875 1.00 34.44 92 ASP A C 1
ATOM 753 O O . ASP A 1 92 ? -14.886 -1.428 -26.676 1.00 34.44 92 ASP A O 1
#

Nearest PDB structures (foldseek):
  8ruy-assembly1_s  TM=7.744E-01  e=1.011E-05  Chlamydomonas reinhardtii
  4uzz-assembly1_A  TM=8.759E-01  e=4.079E-04  Tetrahymena thermophila

Organism: Hyalella azteca (NCBI:txid294128)

Mean predicted aligned error: 8.64 Å

pLDDT: mean 80.83, std 15.81, range [34.44, 95.62]